Protein AF-A0A661YD74-F1 (afdb_monomer_lite)

Secondary structure (DSSP, 8-state):
--GGGGGSSSHHHHHHHHHHHTS---TT--HHHHHHHHHHHHHTT------TT-

Foldseek 3Di:
DPPCLCVDPPNVVSVVVVVLVVFDPDPPRCVRVLVVVQVVCVVVVHDDDDDPVD

pLDDT: mean 91.58, std 7.88, range [57.12, 96.88]

Sequence (54 aa):
MNEHLLSLEPAPVWAYFKEILEIPRPSKKEEKIIRYLLDFGKKQQLETLQDEVG

Radius of gyration: 13.01 Å; chains: 1; bounding box: 23×26×32 Å

Structure (mmCIF, N/CA/C/O backbone):
data_AF-A0A661YD74-F1
#
_entry.id   AF-A0A661YD74-F1
#
loop_
_atom_site.group_PDB
_atom_site.id
_atom_site.type_symbol
_atom_site.label_atom_id
_atom_site.label_alt_id
_atom_site.label_comp_id
_atom_site.label_asym_id
_atom_site.label_entity_id
_atom_site.label_seq_i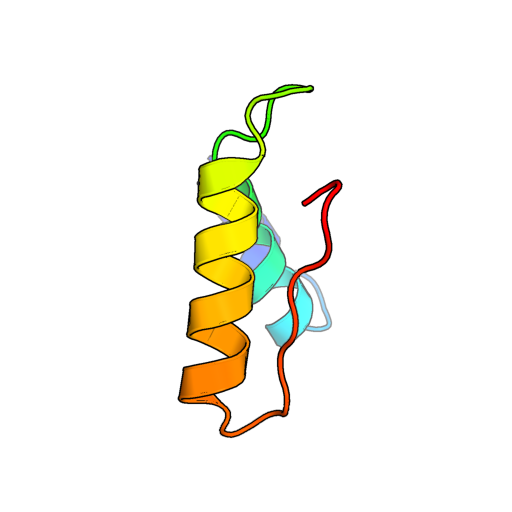d
_atom_site.pdbx_PDB_ins_code
_atom_site.Cartn_x
_atom_site.Cartn_y
_atom_site.Cartn_z
_atom_site.occupancy
_atom_site.B_iso_or_equiv
_atom_site.auth_seq_id
_atom_site.auth_comp_id
_atom_site.auth_asym_id
_atom_site.auth_atom_id
_atom_site.pdbx_PDB_model_num
ATOM 1 N N . MET A 1 1 ? 3.959 12.028 -13.670 1.00 57.12 1 MET A N 1
ATOM 2 C CA . MET A 1 1 ? 5.109 12.025 -12.736 1.00 57.12 1 MET A CA 1
ATOM 3 C C . MET A 1 1 ? 5.413 10.564 -12.417 1.00 57.12 1 MET A C 1
ATOM 5 O O . MET A 1 1 ? 4.462 9.821 -12.227 1.00 57.12 1 MET A O 1
ATOM 9 N N . ASN A 1 2 ? 6.685 10.144 -12.446 1.00 64.94 2 ASN A N 1
ATOM 10 C CA . ASN A 1 2 ? 7.168 8.786 -12.122 1.00 64.94 2 ASN A CA 1
ATOM 11 C C . ASN A 1 2 ? 6.888 7.627 -13.114 1.00 64.94 2 ASN A C 1
ATOM 13 O O . ASN A 1 2 ? 6.719 6.483 -12.697 1.00 64.94 2 ASN A O 1
ATOM 17 N N . GLU A 1 3 ? 6.904 7.864 -14.431 1.00 71.88 3 GLU A N 1
ATOM 18 C CA . GLU A 1 3 ? 6.790 6.762 -15.416 1.00 71.88 3 GLU A CA 1
ATOM 19 C C . GLU A 1 3 ? 7.988 5.804 -15.394 1.00 71.88 3 GLU A C 1
ATOM 21 O O . GLU A 1 3 ? 7.828 4.602 -15.593 1.00 71.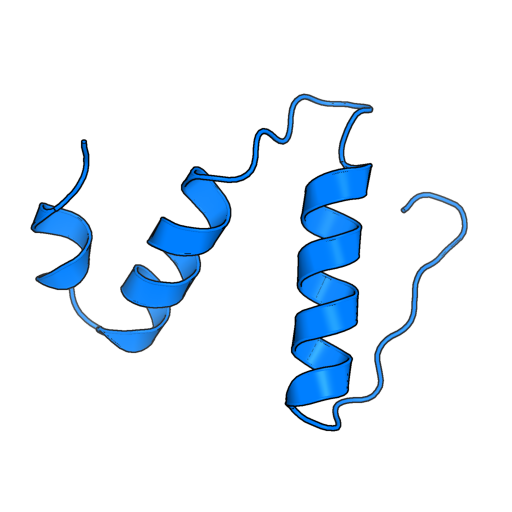88 3 GLU A O 1
ATOM 26 N N . HIS A 1 4 ? 9.170 6.317 -15.044 1.00 81.69 4 HIS A N 1
ATOM 27 C CA . HIS A 1 4 ? 10.392 5.523 -14.937 1.00 81.69 4 HIS A CA 1
ATOM 28 C C . HIS A 1 4 ? 10.333 4.440 -13.854 1.00 81.69 4 HIS A C 1
ATOM 30 O O . HIS A 1 4 ? 11.077 3.469 -13.953 1.00 81.69 4 HIS A O 1
ATOM 36 N N . LEU A 1 5 ? 9.438 4.545 -12.862 1.00 82.81 5 LEU A N 1
ATOM 37 C CA . LEU A 1 5 ? 9.306 3.508 -11.833 1.00 82.81 5 LEU A CA 1
ATOM 38 C C . LEU A 1 5 ? 8.937 2.150 -12.437 1.00 82.81 5 LEU A C 1
ATOM 40 O O . LEU A 1 5 ? 9.434 1.135 -11.976 1.00 82.81 5 LEU A O 1
ATOM 44 N N . LEU A 1 6 ? 8.145 2.123 -13.515 1.00 83.19 6 LEU A N 1
ATOM 45 C CA . LEU A 1 6 ? 7.739 0.873 -14.170 1.00 83.19 6 LEU A CA 1
ATOM 46 C C . LEU A 1 6 ? 8.880 0.173 -14.926 1.00 83.19 6 LEU A C 1
ATOM 48 O O . LEU A 1 6 ? 8.718 -0.973 -15.327 1.00 83.19 6 LEU A O 1
ATOM 52 N N . SER A 1 7 ? 10.014 0.853 -15.128 1.00 90.31 7 SER A N 1
ATOM 53 C CA . SER A 1 7 ? 11.221 0.263 -15.726 1.00 90.31 7 SER A CA 1
ATOM 54 C C . SER A 1 7 ? 12.184 -0.333 -14.697 1.00 90.31 7 SER A C 1
ATOM 56 O O . SER A 1 7 ? 13.209 -0.896 -15.075 1.00 90.31 7 SER A O 1
ATOM 58 N N . LEU A 1 8 ? 11.889 -0.177 -13.403 1.00 93.06 8 LEU A N 1
ATOM 59 C CA . LEU A 1 8 ? 12.723 -0.686 -12.324 1.00 93.06 8 LEU A CA 1
ATOM 60 C C . LEU A 1 8 ? 12.334 -2.125 -11.979 1.00 93.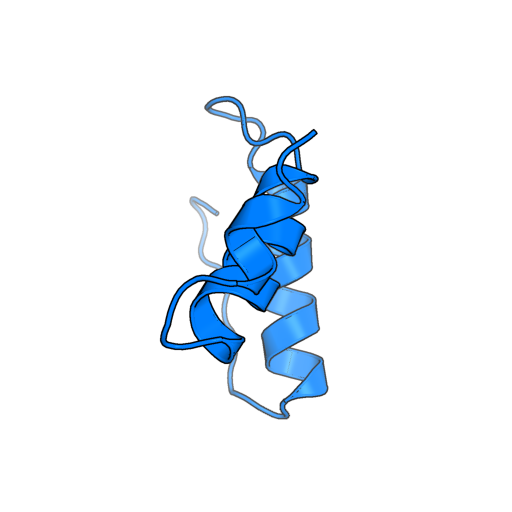06 8 LEU A C 1
ATOM 62 O O . LEU A 1 8 ? 11.159 -2.489 -11.970 1.00 93.06 8 LEU A O 1
ATOM 66 N N . GLU A 1 9 ? 13.338 -2.928 -11.640 1.00 93.38 9 GLU A N 1
ATOM 67 C CA . GLU A 1 9 ? 13.144 -4.315 -11.230 1.00 93.38 9 GLU A CA 1
ATOM 68 C C . GLU A 1 9 ? 13.182 -4.454 -9.697 1.00 93.38 9 GLU A C 1
ATOM 70 O O . GLU A 1 9 ? 13.940 -3.740 -9.028 1.00 93.38 9 GLU A O 1
ATOM 75 N N . PRO A 1 10 ? 12.377 -5.360 -9.115 1.00 95.19 10 PRO A N 1
ATOM 76 C CA . PRO A 1 10 ? 11.407 -6.226 -9.787 1.00 95.19 10 PRO A CA 1
ATOM 77 C C . PRO A 1 10 ? 10.118 -5.475 -10.163 1.00 95.19 10 PRO A C 1
ATOM 79 O O . PRO A 1 10 ? 9.498 -4.834 -9.309 1.00 95.19 10 PRO A O 1
ATOM 82 N N . ALA A 1 11 ? 9.687 -5.598 -11.422 1.00 92.94 11 ALA A N 1
ATOM 83 C CA . ALA A 1 11 ? 8.553 -4.843 -11.970 1.00 92.94 11 ALA A CA 1
ATOM 84 C C . ALA A 1 11 ? 7.260 -4.882 -11.115 1.00 92.94 11 ALA A C 1
ATOM 86 O O . ALA A 1 11 ? 6.638 -3.829 -10.937 1.00 92.94 11 ALA A O 1
ATOM 87 N N . PRO A 1 12 ? 6.852 -6.021 -10.506 1.00 92.56 12 PRO A N 1
ATOM 88 C CA . PRO A 1 12 ? 5.648 -6.063 -9.672 1.00 92.56 12 PRO A CA 1
ATOM 89 C C . PRO A 1 12 ? 5.712 -5.149 -8.443 1.00 92.56 12 PRO A C 1
ATOM 91 O O . PRO A 1 12 ? 4.713 -4.532 -8.082 1.00 92.56 12 PRO A O 1
ATOM 94 N N . VAL A 1 13 ? 6.882 -5.022 -7.808 1.00 94.25 13 VAL A N 1
ATOM 95 C CA . VAL A 1 13 ? 7.048 -4.170 -6.619 1.00 94.25 13 VAL A CA 1
ATOM 96 C C . VAL A 1 13 ? 6.852 -2.708 -6.996 1.00 94.25 13 VAL A C 1
ATOM 98 O O . VAL A 1 13 ? 6.133 -1.978 -6.313 1.00 94.25 13 VAL A O 1
ATOM 101 N N . TRP A 1 14 ? 7.446 -2.287 -8.109 1.00 94.69 14 TRP A N 1
ATOM 102 C CA . TRP A 1 14 ? 7.356 -0.906 -8.563 1.00 94.69 14 TRP A CA 1
ATOM 103 C C . TRP A 1 14 ? 5.984 -0.538 -9.126 1.00 94.69 14 TRP A C 1
ATOM 105 O O . TRP A 1 14 ? 5.571 0.614 -8.980 1.00 94.69 14 TRP A O 1
ATOM 115 N N . ALA A 1 15 ? 5.246 -1.502 -9.686 1.00 92.06 15 ALA A N 1
ATOM 116 C CA . ALA A 1 15 ? 3.843 -1.319 -10.047 1.00 92.06 15 ALA A CA 1
ATOM 117 C C . ALA A 1 15 ? 2.991 -0.978 -8.810 1.00 92.06 15 ALA A C 1
ATOM 119 O O . ALA A 1 15 ? 2.374 0.088 -8.772 1.00 92.06 15 ALA A O 1
ATOM 120 N N . TYR A 1 16 ? 3.052 -1.799 -7.753 1.00 94.50 16 TYR A N 1
ATOM 121 C CA . TYR A 1 16 ? 2.325 -1.521 -6.508 1.00 94.50 16 TYR A CA 1
ATOM 122 C C . TYR A 1 16 ? 2.800 -0.243 -5.820 1.00 94.50 16 TYR A C 1
ATOM 124 O O . TYR A 1 16 ? 1.995 0.522 -5.294 1.00 94.50 16 TYR A O 1
ATOM 132 N N . PHE A 1 17 ? 4.106 0.029 -5.838 1.00 94.00 17 PHE A N 1
ATOM 133 C CA . PHE A 1 17 ? 4.644 1.254 -5.260 1.00 94.00 17 PHE A CA 1
ATOM 134 C C . PHE A 1 17 ? 4.098 2.500 -5.965 1.00 94.00 17 PHE A C 1
ATOM 136 O O . PHE A 1 17 ? 3.714 3.460 -5.297 1.00 94.00 17 PHE A O 1
ATOM 143 N N . LYS A 1 18 ? 4.003 2.475 -7.302 1.00 92.94 18 LYS A N 1
ATOM 144 C CA . LYS A 1 18 ? 3.389 3.556 -8.081 1.00 92.94 18 LYS A CA 1
ATOM 145 C C . LYS A 1 18 ? 1.929 3.767 -7.677 1.00 92.94 18 LYS A C 1
ATOM 147 O O . LYS A 1 18 ? 1.553 4.903 -7.415 1.00 92.94 18 LYS A O 1
ATOM 152 N N . GLU A 1 19 ? 1.138 2.701 -7.562 1.00 92.56 19 GLU A N 1
ATOM 153 C CA . GLU A 1 19 ? -0.261 2.786 -7.111 1.00 92.56 19 GLU A CA 1
ATOM 154 C C . GLU A 1 19 ? -0.381 3.406 -5.709 1.00 92.56 19 GLU A C 1
ATOM 156 O O . GLU A 1 19 ? -1.204 4.291 -5.480 1.00 92.56 19 GLU A O 1
ATOM 161 N N . ILE A 1 20 ? 0.495 3.012 -4.782 1.00 94.25 20 ILE A N 1
ATOM 162 C CA . ILE A 1 20 ? 0.519 3.530 -3.407 1.00 94.25 20 ILE A CA 1
ATOM 163 C C . ILE A 1 20 ? 0.921 5.015 -3.355 1.00 94.25 20 ILE A C 1
ATOM 165 O O . ILE A 1 20 ? 0.469 5.743 -2.468 1.00 94.25 20 ILE A O 1
ATOM 169 N N . LEU A 1 21 ? 1.773 5.500 -4.266 1.00 92.50 21 LEU A N 1
ATOM 170 C CA . LEU A 1 21 ? 2.160 6.918 -4.329 1.00 92.50 21 LEU A CA 1
ATOM 171 C C . LEU A 1 21 ? 1.013 7.844 -4.749 1.00 92.50 21 LEU A C 1
ATOM 173 O O . LEU A 1 21 ? 0.989 8.994 -4.316 1.00 92.50 21 LEU A O 1
ATOM 177 N N . GLU A 1 22 ? 0.058 7.347 -5.534 1.00 92.75 22 GLU A N 1
ATOM 178 C CA . GLU A 1 22 ? -1.141 8.101 -5.924 1.00 92.75 22 GLU A CA 1
ATOM 179 C C . GLU A 1 22 ? -2.118 8.295 -4.748 1.00 92.75 22 GLU A C 1
ATOM 181 O O . GLU A 1 22 ? -3.048 9.096 -4.836 1.00 92.75 22 GLU A O 1
ATOM 186 N N . ILE A 1 23 ? -1.912 7.588 -3.628 1.00 94.25 23 ILE A N 1
ATOM 187 C CA . ILE A 1 23 ? -2.741 7.675 -2.423 1.00 94.25 23 ILE A CA 1
ATOM 188 C C . ILE A 1 23 ? -2.085 8.642 -1.422 1.00 94.25 23 ILE A C 1
ATOM 190 O O . ILE A 1 23 ? -1.069 8.300 -0.803 1.00 94.25 23 ILE A O 1
ATOM 194 N N . PRO A 1 24 ? -2.664 9.838 -1.185 1.00 93.62 24 PRO A N 1
ATOM 195 C CA . PRO A 1 24 ? -2.165 10.746 -0.162 1.00 93.62 24 PRO A CA 1
ATOM 196 C C . PRO A 1 24 ? -2.293 10.101 1.219 1.00 93.62 24 PRO A C 1
ATOM 198 O O . PRO A 1 24 ? -3.399 9.775 1.648 1.00 93.62 24 PRO A O 1
ATOM 201 N N . ARG A 1 25 ? -1.161 9.960 1.912 1.00 94.12 25 ARG A N 1
ATOM 202 C CA . ARG A 1 25 ? -1.051 9.368 3.257 1.00 94.12 25 ARG A CA 1
ATOM 203 C C . ARG A 1 25 ? -0.333 10.292 4.255 1.00 94.12 25 ARG A C 1
ATOM 205 O O . ARG A 1 25 ? 0.725 9.936 4.772 1.00 94.12 25 ARG A O 1
ATOM 212 N N . PRO A 1 26 ? -0.819 11.527 4.478 1.00 93.69 26 PRO A N 1
ATOM 213 C CA . PRO A 1 26 ? -0.260 12.357 5.535 1.00 93.69 26 PRO A CA 1
ATOM 214 C C . PRO A 1 26 ? -0.535 11.713 6.897 1.00 93.69 26 PRO A C 1
ATOM 216 O O . PRO A 1 26 ? -1.538 11.024 7.064 1.00 93.69 26 PRO A O 1
ATOM 219 N N . SER A 1 27 ? 0.343 11.960 7.866 1.00 92.31 27 SER A N 1
ATOM 220 C CA . SER A 1 27 ? 0.186 11.422 9.218 1.00 92.31 27 SER A CA 1
ATOM 221 C C . SER A 1 27 ? -1.185 11.776 9.806 1.00 92.31 27 SER A C 1
ATOM 223 O O . SER A 1 27 ? -1.603 12.937 9.723 1.00 92.31 27 SER A O 1
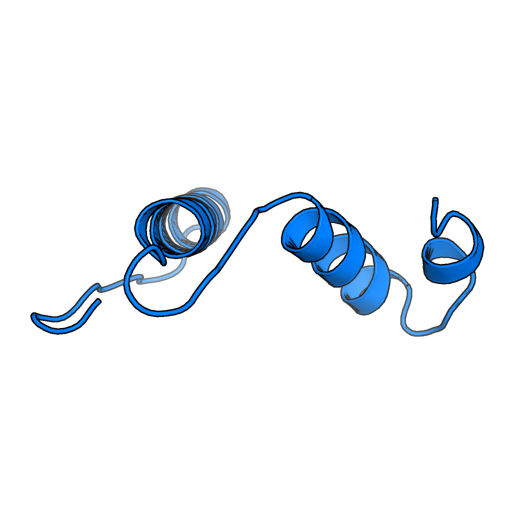ATOM 225 N N . LYS A 1 28 ? -1.840 10.796 10.443 1.00 89.81 28 LYS A N 1
ATOM 226 C CA . LYS A 1 28 ? -3.202 10.868 11.011 1.00 89.81 28 LYS A CA 1
ATOM 227 C C . LYS A 1 28 ? -4.333 10.966 9.978 1.00 89.81 28 LYS A C 1
ATOM 229 O O . LYS A 1 28 ? -5.416 11.447 10.311 1.00 89.81 28 LYS A O 1
ATOM 234 N N . LYS A 1 29 ? -4.058 10.623 8.719 1.00 92.25 29 LYS A N 1
ATOM 235 C CA . LYS A 1 29 ? -5.021 10.569 7.606 1.00 92.25 29 LYS A CA 1
ATOM 236 C C . LYS A 1 29 ? -4.744 9.354 6.717 1.00 92.25 29 LYS A C 1
ATOM 238 O O . LYS A 1 29 ? -4.673 9.449 5.486 1.00 92.25 29 LYS A O 1
ATOM 243 N N . GLU A 1 30 ? -4.484 8.219 7.355 1.00 93.94 30 GLU A N 1
ATOM 244 C CA . GLU A 1 30 ? -4.116 6.960 6.712 1.00 93.94 30 GLU A CA 1
ATOM 245 C C . GLU A 1 30 ? -5.330 6.169 6.184 1.00 93.94 30 GLU A C 1
ATOM 247 O O . GLU A 1 30 ? -5.162 5.130 5.546 1.00 93.94 30 GLU A O 1
ATOM 252 N N . GLU A 1 31 ? -6.562 6.657 6.356 1.00 94.44 31 GLU A N 1
ATOM 253 C CA . GLU A 1 31 ? -7.783 5.883 6.088 1.00 94.44 31 GLU A CA 1
ATOM 254 C C . GLU A 1 31 ? -7.867 5.406 4.631 1.00 94.44 31 GLU A C 1
ATOM 256 O O . GLU A 1 31 ? 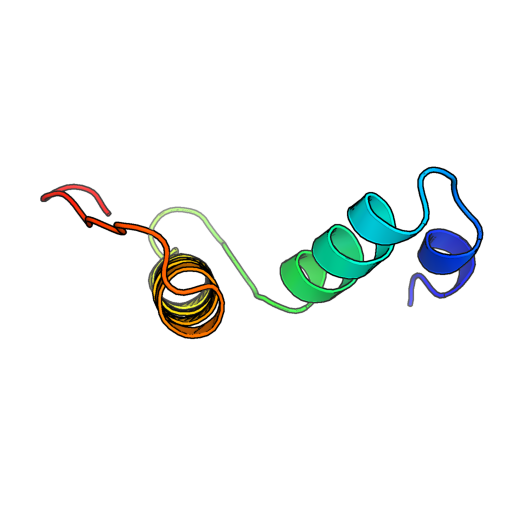-8.357 4.312 4.341 1.00 94.44 31 GLU A O 1
ATOM 261 N N . LYS A 1 32 ? -7.350 6.210 3.693 1.00 95.06 32 LYS A N 1
ATOM 262 C CA . LYS A 1 32 ? 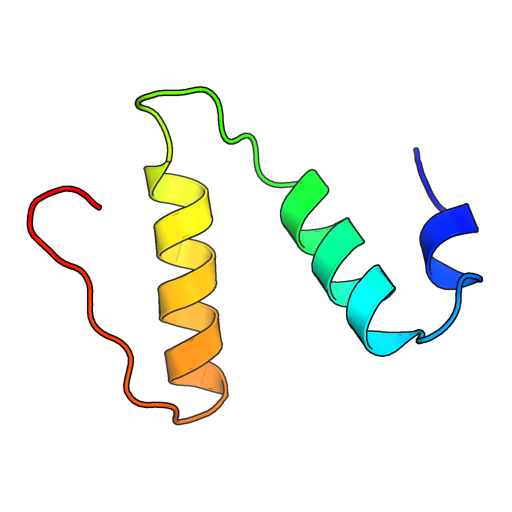-7.333 5.872 2.262 1.00 95.06 32 LYS A CA 1
ATOM 263 C C . LYS A 1 32 ? -6.372 4.732 1.938 1.00 95.06 32 LYS A C 1
ATOM 265 O O . LYS A 1 32 ? -6.721 3.863 1.140 1.00 95.06 32 LYS A O 1
ATOM 270 N N . ILE A 1 33 ? -5.175 4.738 2.528 1.00 95.81 33 ILE A N 1
ATOM 271 C CA . ILE A 1 33 ? -4.185 3.687 2.272 1.00 95.81 33 ILE A CA 1
ATOM 272 C C . ILE A 1 33 ? -4.571 2.394 2.997 1.00 95.81 33 ILE A C 1
ATOM 274 O O . ILE A 1 33 ? -4.456 1.322 2.409 1.00 95.81 33 ILE A O 1
ATOM 278 N N . ILE A 1 34 ? -5.145 2.493 4.200 1.00 95.38 34 ILE A N 1
ATOM 279 C CA . ILE A 1 34 ? -5.711 1.346 4.922 1.00 95.38 34 ILE A CA 1
ATOM 280 C C . ILE A 1 34 ? -6.809 0.688 4.079 1.00 95.38 34 ILE A C 1
ATOM 282 O O . ILE A 1 34 ? -6.765 -0.517 3.836 1.00 95.38 34 ILE A O 1
ATOM 286 N N . ARG A 1 35 ? -7.751 1.474 3.534 1.00 95.69 35 ARG A N 1
ATOM 287 C CA . ARG A 1 35 ? -8.810 0.955 2.653 1.00 95.69 35 ARG A CA 1
ATOM 288 C C . ARG A 1 35 ? -8.242 0.216 1.440 1.00 95.69 35 ARG A C 1
ATOM 290 O O . ARG A 1 35 ? -8.717 -0.871 1.122 1.00 95.69 35 ARG A O 1
ATOM 297 N N . TYR A 1 36 ? -7.226 0.786 0.794 1.00 96.31 36 TYR A N 1
ATOM 298 C CA . TYR A 1 36 ? -6.546 0.151 -0.334 1.00 96.31 36 TYR A CA 1
ATOM 299 C C . TYR A 1 36 ? -5.954 -1.216 0.045 1.00 96.31 36 TYR A C 1
ATOM 301 O O . TYR A 1 36 ? -6.157 -2.181 -0.689 1.00 96.31 36 TYR A O 1
ATOM 309 N N . LEU A 1 37 ? -5.289 -1.326 1.201 1.00 95.81 37 LEU A N 1
ATOM 310 C CA . LEU A 1 37 ? -4.700 -2.584 1.675 1.00 95.81 37 LEU A CA 1
ATOM 311 C C . LEU A 1 37 ? -5.765 -3.633 2.029 1.00 95.81 37 LEU A C 1
ATOM 313 O O . LEU A 1 37 ? -5.632 -4.794 1.641 1.00 95.81 37 LEU A O 1
ATOM 317 N N . LEU A 1 38 ? -6.853 -3.224 2.690 1.00 96.31 38 LEU A N 1
ATOM 318 C CA . LEU A 1 38 ? -7.986 -4.106 2.991 1.00 96.31 38 LEU A CA 1
ATOM 319 C C . LEU A 1 38 ? -8.642 -4.653 1.718 1.00 96.31 38 LEU A C 1
ATOM 321 O O . LEU A 1 38 ? -8.959 -5.840 1.633 1.00 96.31 38 LEU A O 1
ATOM 325 N N . ASP A 1 39 ? -8.844 -3.795 0.718 1.00 96.44 39 ASP A N 1
ATOM 326 C CA . ASP A 1 39 ? -9.434 -4.193 -0.559 1.00 96.44 39 ASP A CA 1
ATOM 327 C C . ASP A 1 39 ? -8.464 -5.061 -1.382 1.00 96.44 39 ASP A C 1
ATOM 329 O O . ASP A 1 39 ? -8.902 -5.999 -2.050 1.00 96.44 39 ASP A O 1
ATOM 333 N N . PHE A 1 40 ? -7.154 -4.799 -1.311 1.00 96.19 40 PHE A N 1
ATOM 334 C CA . PHE A 1 40 ? -6.122 -5.642 -1.919 1.00 96.19 40 PHE A CA 1
ATOM 335 C C . PHE A 1 40 ? -6.151 -7.061 -1.345 1.00 96.19 40 PHE A C 1
ATOM 337 O O . PHE A 1 40 ? -6.274 -8.023 -2.105 1.00 96.19 40 PHE A O 1
ATOM 344 N N . GLY A 1 41 ? -6.109 -7.198 -0.017 1.00 96.56 41 GLY A N 1
ATOM 345 C CA . GLY A 1 41 ? -6.139 -8.501 0.642 1.00 96.56 41 GLY A CA 1
ATOM 346 C C . GLY A 1 41 ? -7.411 -9.287 0.316 1.00 96.56 41 GLY A C 1
ATOM 347 O O . GLY A 1 41 ? -7.329 -10.439 -0.105 1.00 96.56 41 GLY A O 1
ATOM 348 N N . LYS A 1 42 ? -8.584 -8.634 0.338 1.00 96.38 42 LYS A N 1
ATOM 349 C CA . LYS A 1 42 ? -9.855 -9.248 -0.094 1.00 96.38 42 LYS A CA 1
ATOM 350 C C . LYS A 1 42 ? -9.827 -9.736 -1.543 1.00 96.38 42 LYS A C 1
ATOM 352 O O . LYS A 1 42 ? -10.274 -10.848 -1.814 1.00 96.38 42 LYS A O 1
ATOM 357 N N . LYS A 1 43 ? -9.308 -8.931 -2.479 1.00 96.81 43 LYS A N 1
ATOM 358 C CA . LYS A 1 43 ? -9.200 -9.310 -3.902 1.00 96.81 43 LYS A CA 1
ATOM 359 C C . LYS A 1 43 ? -8.290 -10.518 -4.110 1.00 96.81 43 LYS A C 1
ATOM 361 O O . LYS A 1 43 ? -8.586 -11.353 -4.957 1.00 96.81 43 LYS A O 1
ATOM 366 N N . GLN A 1 44 ? -7.215 -10.607 -3.332 1.00 96.00 44 GLN A N 1
ATOM 367 C CA . GLN A 1 44 ? -6.264 -11.719 -3.373 1.00 96.00 44 GLN A CA 1
ATOM 368 C C . GLN A 1 44 ? -6.690 -12.912 -2.501 1.00 96.00 44 GLN A C 1
ATOM 370 O O . GLN A 1 44 ? -5.958 -13.893 -2.423 1.00 96.00 44 GLN A O 1
ATOM 375 N N . GLN A 1 45 ? -7.868 -12.846 -1.865 1.00 96.88 45 GLN A N 1
ATOM 376 C CA . GLN A 1 45 ? -8.379 -13.866 -0.940 1.00 96.88 45 GLN A CA 1
ATOM 377 C C . GLN A 1 45 ? -7.417 -14.148 0.228 1.00 96.88 45 GLN A C 1
ATOM 379 O O . GLN A 1 45 ? -7.297 -15.276 0.699 1.00 96.88 45 GLN A O 1
ATOM 384 N N . LEU A 1 46 ? -6.731 -13.106 0.696 1.00 96.81 46 LEU A N 1
ATOM 385 C CA . LEU A 1 46 ? -5.836 -13.149 1.845 1.00 96.81 46 LEU A CA 1
ATOM 386 C C . LEU A 1 46 ? -6.588 -12.730 3.109 1.00 96.81 46 LEU A C 1
ATOM 388 O O . LEU A 1 46 ? -7.388 -11.788 3.094 1.00 96.81 46 LEU A O 1
ATOM 392 N N . GLU A 1 47 ? -6.304 -13.403 4.223 1.00 96.81 47 GLU A N 1
ATOM 393 C CA . GLU A 1 47 ? -6.772 -12.953 5.531 1.00 96.81 47 GLU A CA 1
ATOM 394 C C . GLU A 1 47 ? -6.249 -11.537 5.795 1.00 96.81 47 GLU A C 1
ATOM 396 O O . GLU A 1 47 ? -5.055 -11.266 5.674 1.00 96.81 47 GLU A O 1
ATOM 401 N N . THR A 1 48 ? -7.165 -10.616 6.094 1.00 96.44 48 THR A N 1
ATOM 402 C CA . THR A 1 48 ? -6.830 -9.207 6.302 1.00 96.44 48 THR A CA 1
ATOM 403 C C . THR A 1 48 ? -7.610 -8.662 7.485 1.00 96.44 48 THR A C 1
ATOM 405 O O . THR A 1 48 ? -8.839 -8.740 7.513 1.00 96.44 48 THR A O 1
ATOM 408 N N . LEU A 1 49 ? -6.888 -8.101 8.450 1.00 94.69 49 LEU A N 1
ATOM 409 C CA . LEU A 1 49 ? -7.417 -7.559 9.697 1.00 94.69 49 LEU A CA 1
ATOM 410 C C . LEU A 1 49 ? -6.975 -6.097 9.833 1.00 94.69 49 LEU A C 1
ATOM 412 O O . LEU A 1 49 ? -5.933 -5.716 9.305 1.00 94.69 49 LEU A O 1
ATOM 416 N N . GLN A 1 50 ? -7.775 -5.297 10.530 1.00 94.25 50 GLN A N 1
ATOM 417 C CA . GLN A 1 50 ? -7.451 -3.927 10.929 1.00 94.25 50 GLN A CA 1
ATOM 418 C C . GLN A 1 50 ? -7.589 -3.850 12.450 1.00 94.25 50 GLN A C 1
ATOM 420 O O . GLN A 1 50 ? -8.546 -4.414 12.989 1.00 94.25 50 GLN A O 1
ATOM 425 N N . ASP A 1 51 ? -6.655 -3.190 13.128 1.00 93.94 51 ASP A N 1
ATOM 426 C CA . ASP A 1 51 ? -6.705 -3.013 14.579 1.00 93.94 51 ASP A CA 1
ATOM 427 C C . ASP A 1 51 ? -7.276 -1.636 14.975 1.00 93.94 51 ASP A C 1
ATOM 429 O O . ASP A 1 51 ? -7.804 -0.888 14.148 1.00 93.94 51 ASP A O 1
ATOM 433 N N . GLU A 1 52 ? -7.234 -1.319 16.271 1.00 92.06 52 GLU A N 1
ATOM 434 C CA . GLU A 1 52 ? -7.794 -0.077 16.817 1.00 92.06 52 GLU A CA 1
ATOM 435 C C . GLU A 1 52 ? -7.010 1.184 16.425 1.00 92.06 52 GLU A C 1
ATOM 437 O O . GLU A 1 52 ? -7.560 2.285 16.504 1.00 92.06 52 GLU A O 1
ATOM 442 N N . VAL A 1 53 ? -5.742 1.052 16.025 1.00 88.69 53 VAL A N 1
ATOM 443 C CA . VAL A 1 53 ? -4.885 2.193 15.673 1.00 88.69 53 VAL A CA 1
ATOM 444 C C . VAL A 1 53 ? -4.803 2.437 14.168 1.00 88.69 53 VAL A C 1
ATOM 446 O O . VAL A 1 53 ? -4.315 3.498 13.772 1.00 88.69 53 VAL A O 1
ATOM 449 N N . GLY A 1 54 ? -5.351 1.532 13.352 1.00 73.94 54 GLY A N 1
ATOM 450 C CA . GLY A 1 54 ? -5.399 1.654 11.895 1.00 73.94 54 GLY A CA 1
ATOM 451 C C . GLY A 1 54 ? -4.439 0.701 11.217 1.00 73.94 54 GLY A C 1
ATOM 452 O O . GLY A 1 54 ? -3.397 1.191 10.727 1.00 73.94 54 GLY A O 1
#